Protein AF-A0A839AJI5-F1 (afdb_monomer_lite)

Foldseek 3Di:
DALQVLLVVLQVVCVVVVHGSQVLVCVVVVADDWDADPSGWIWGCPPDVIDIDDSVVSVVSSVVSVVD

Sequence (68 aa):
MNTNQAILTIKANVEADGLTIEEFVTEWCNASEVEVSEEGNIWIANPQRGHWLSEELKAEFVAWCEAL

Radius of gyration: 10.93 Å; chains: 1; bounding box: 27×28×23 Å

Organism: NCBI:txid2758565

Structure (mmCIF, N/CA/C/O backbone):
data_AF-A0A839AJI5-F1
#
_entry.id   AF-A0A839AJI5-F1
#
loop_
_atom_site.group_PDB
_atom_site.id
_atom_site.type_symbol
_atom_site.label_atom_id
_atom_site.label_alt_id
_atom_site.label_comp_id
_atom_site.label_asym_id
_atom_site.label_entity_id
_atom_site.label_seq_id
_atom_site.pdbx_PDB_ins_code
_atom_site.Cartn_x
_atom_site.Cartn_y
_atom_site.Cartn_z
_atom_site.occupancy
_atom_site.B_iso_or_equiv
_atom_site.auth_seq_id
_atom_site.auth_comp_id
_atom_site.auth_asym_id
_atom_site.auth_atom_id
_atom_site.pdbx_PDB_model_num
ATOM 1 N N . MET A 1 1 ? -4.669 17.834 -5.819 1.00 74.94 1 MET A N 1
ATOM 2 C CA . MET A 1 1 ? -4.332 16.742 -4.890 1.00 74.94 1 MET A CA 1
ATOM 3 C C . MET A 1 1 ? -3.363 15.832 -5.618 1.00 74.94 1 MET A C 1
ATOM 5 O O . MET A 1 1 ? -3.634 15.543 -6.777 1.00 74.94 1 MET A O 1
ATOM 9 N N . ASN A 1 2 ? -2.217 15.487 -5.029 1.00 92.44 2 ASN A N 1
ATOM 10 C CA . ASN A 1 2 ? -1.343 14.468 -5.624 1.00 92.44 2 ASN A CA 1
ATOM 11 C C . ASN A 1 2 ? -1.820 13.058 -5.225 1.00 92.44 2 ASN A C 1
ATOM 13 O O . ASN A 1 2 ? -2.660 12.912 -4.337 1.00 92.44 2 ASN A O 1
ATOM 17 N N . THR A 1 3 ? -1.304 12.038 -5.903 1.00 95.00 3 THR A N 1
ATOM 18 C CA . THR A 1 3 ? -1.601 10.612 -5.668 1.00 95.00 3 THR A CA 1
ATOM 19 C C . THR A 1 3 ? -1.447 10.227 -4.196 1.00 95.00 3 THR A C 1
ATOM 21 O O . THR A 1 3 ? -2.350 9.639 -3.616 1.00 95.00 3 THR A O 1
ATOM 24 N N . ASN A 1 4 ? -0.364 10.653 -3.551 1.00 96.00 4 ASN A N 1
ATOM 25 C CA . ASN A 1 4 ? -0.107 10.405 -2.132 1.00 96.00 4 ASN A CA 1
ATOM 26 C C . ASN A 1 4 ? -1.176 11.000 -1.201 1.00 96.00 4 ASN A C 1
ATOM 28 O O . ASN A 1 4 ? -1.655 10.330 -0.293 1.00 96.00 4 ASN A O 1
ATOM 32 N N . GLN A 1 5 ? -1.597 12.244 -1.431 1.00 96.81 5 GLN A N 1
ATOM 33 C CA . GLN A 1 5 ? -2.681 12.870 -0.665 1.00 96.81 5 GLN A CA 1
ATOM 34 C C . GLN A 1 5 ? -4.019 12.147 -0.873 1.00 96.81 5 GLN A C 1
ATOM 36 O O . GLN A 1 5 ? -4.805 12.034 0.068 1.00 96.81 5 GLN A O 1
ATOM 41 N N . ALA A 1 6 ? -4.272 11.647 -2.086 1.00 95.94 6 ALA A N 1
ATOM 42 C CA . ALA A 1 6 ? -5.453 10.842 -2.378 1.00 95.94 6 ALA A CA 1
ATOM 43 C C . ALA A 1 6 ? -5.412 9.508 -1.616 1.00 95.94 6 ALA A C 1
ATOM 45 O O . ALA A 1 6 ? -6.381 9.158 -0.952 1.00 95.94 6 ALA A O 1
ATOM 46 N N . ILE A 1 7 ? -4.262 8.825 -1.613 1.00 96.69 7 ILE A N 1
ATOM 47 C CA . ILE A 1 7 ? -4.020 7.592 -0.846 1.00 96.69 7 ILE A CA 1
ATOM 48 C C . ILE A 1 7 ? -4.255 7.817 0.650 1.00 96.69 7 ILE A C 1
ATOM 50 O O . ILE A 1 7 ? -4.948 7.027 1.282 1.00 96.69 7 ILE A O 1
ATOM 54 N N . LEU A 1 8 ? -3.752 8.913 1.223 1.00 96.62 8 LEU A N 1
ATOM 55 C CA . LEU A 1 8 ? -3.994 9.239 2.634 1.00 96.62 8 LEU A CA 1
ATOM 56 C C . LEU A 1 8 ? -5.469 9.543 2.928 1.00 96.62 8 LEU A C 1
ATOM 58 O O . LEU A 1 8 ? -5.961 9.222 4.007 1.00 96.62 8 LEU A O 1
ATOM 62 N N . THR A 1 9 ? -6.186 10.131 1.970 1.00 95.94 9 THR A N 1
ATOM 63 C CA . THR A 1 9 ? -7.635 10.351 2.090 1.00 95.94 9 THR A CA 1
ATOM 64 C C . THR A 1 9 ? -8.390 9.023 2.069 1.00 95.94 9 THR A C 1
ATOM 66 O O . THR A 1 9 ? -9.250 8.800 2.916 1.00 95.94 9 THR A O 1
ATOM 69 N N . ILE A 1 10 ? -8.030 8.116 1.155 1.00 94.69 10 ILE A N 1
ATOM 70 C CA . ILE A 1 10 ? -8.575 6.753 1.099 1.00 94.69 10 ILE A CA 1
ATOM 71 C C . ILE A 1 10 ? -8.299 6.033 2.419 1.00 94.69 10 ILE A C 1
ATOM 73 O O . ILE A 1 10 ? -9.230 5.488 2.997 1.00 94.69 10 ILE A O 1
ATOM 77 N N . LYS A 1 11 ? -7.066 6.107 2.939 1.00 95.00 11 LYS A N 1
ATOM 78 C CA . LYS A 1 11 ? -6.676 5.517 4.228 1.00 95.00 11 LYS A CA 1
ATOM 79 C C . LYS A 1 11 ? -7.584 5.984 5.362 1.00 95.00 11 LYS A C 1
ATOM 81 O O . LYS A 1 11 ? -8.138 5.158 6.075 1.00 95.00 11 LYS A O 1
ATOM 86 N N . ALA A 1 12 ? -7.785 7.294 5.487 1.00 93.25 12 ALA A N 1
ATOM 87 C CA . ALA A 1 12 ? -8.656 7.852 6.516 1.00 93.25 12 ALA A CA 1
ATOM 88 C C . ALA A 1 12 ? -10.120 7.393 6.370 1.00 93.25 12 ALA A C 1
ATOM 90 O O . ALA A 1 12 ? -10.797 7.178 7.375 1.00 93.25 12 ALA A O 1
ATOM 91 N N . ASN A 1 13 ? -10.608 7.236 5.136 1.00 91.81 13 ASN A N 1
ATOM 92 C CA . ASN A 1 13 ? -11.973 6.781 4.875 1.00 91.81 13 ASN A CA 1
ATOM 93 C C . ASN A 1 13 ? -12.156 5.296 5.216 1.00 91.81 13 ASN A C 1
ATOM 95 O O . ASN A 1 13 ? -13.097 4.959 5.926 1.00 91.81 13 ASN A O 1
ATOM 99 N N . VAL A 1 14 ? -11.249 4.418 4.773 1.00 90.12 14 VAL A N 1
ATOM 100 C CA . VAL A 1 14 ? -11.360 2.975 5.055 1.00 90.12 14 VAL A CA 1
ATOM 101 C C . VAL A 1 14 ? -11.192 2.674 6.545 1.00 90.12 14 VAL A C 1
ATOM 103 O O . VAL A 1 14 ? -11.918 1.838 7.080 1.00 90.12 14 VAL A O 1
ATOM 106 N N . GLU A 1 15 ? -10.325 3.417 7.245 1.00 89.81 15 GLU A N 1
ATOM 107 C CA . GLU A 1 15 ? -10.176 3.309 8.702 1.00 89.81 15 GLU A CA 1
ATOM 108 C C . GLU A 1 15 ? -11.471 3.685 9.439 1.00 89.81 15 GLU A C 1
ATOM 110 O O . GLU A 1 15 ? -11.799 3.075 10.459 1.00 89.81 15 GLU A O 1
ATOM 115 N N . ALA A 1 16 ? -12.240 4.650 8.920 1.00 86.12 16 ALA A N 1
ATOM 116 C CA . ALA A 1 16 ? -13.541 5.011 9.483 1.00 86.12 16 ALA A CA 1
ATOM 117 C C . ALA A 1 16 ? -14.580 3.882 9.341 1.00 86.12 16 ALA A C 1
ATOM 119 O O . ALA A 1 16 ? -15.449 3.745 10.206 1.00 86.12 16 ALA A O 1
ATOM 120 N N . ASP A 1 17 ? -14.446 3.051 8.305 1.00 85.19 17 ASP A N 1
ATOM 121 C CA . ASP A 1 17 ? -15.290 1.880 8.041 1.00 85.19 17 ASP A CA 1
ATOM 122 C C . ASP A 1 17 ? -14.766 0.590 8.710 1.00 85.19 17 ASP A C 1
ATOM 124 O O . ASP A 1 17 ? -15.389 -0.469 8.610 1.00 85.19 17 ASP A O 1
ATOM 128 N N . GLY A 1 18 ? -13.649 0.671 9.445 1.00 88.00 18 GLY A N 1
ATOM 129 C CA . GLY A 1 18 ? -13.047 -0.454 10.166 1.00 88.00 18 GLY A CA 1
ATOM 130 C C . GLY A 1 18 ? -12.201 -1.394 9.301 1.00 88.00 18 GLY A C 1
ATOM 131 O O . GLY A 1 18 ? -11.901 -2.501 9.749 1.00 88.00 18 GLY A O 1
ATOM 132 N N . LEU A 1 19 ? -11.824 -0.961 8.096 1.00 88.44 19 LEU A N 1
ATOM 133 C CA . LEU A 1 19 ? -10.913 -1.654 7.180 1.00 88.44 19 LEU A CA 1
ATOM 134 C C . LEU A 1 19 ? -9.553 -0.944 7.144 1.00 88.44 19 LEU A C 1
ATOM 136 O O . LEU A 1 19 ? -9.436 0.215 7.551 1.00 88.44 19 LEU A O 1
ATOM 140 N N . THR A 1 20 ? -8.513 -1.613 6.648 1.00 93.06 20 THR A N 1
ATOM 141 C CA . THR A 1 20 ? -7.205 -0.974 6.427 1.00 93.06 20 THR A CA 1
ATOM 142 C C . THR A 1 20 ? -6.939 -0.734 4.948 1.00 93.06 20 THR A C 1
ATOM 144 O O . THR A 1 20 ? -7.424 -1.441 4.065 1.00 93.06 20 THR A O 1
ATOM 147 N N . ILE A 1 21 ? -6.129 0.281 4.645 1.00 94.69 21 ILE A N 1
ATOM 148 C CA . ILE A 1 21 ? -5.741 0.544 3.256 1.00 94.69 21 ILE A CA 1
ATOM 149 C C . ILE A 1 21 ? -4.872 -0.587 2.693 1.00 94.69 21 ILE A C 1
ATOM 151 O O . ILE A 1 21 ? -4.925 -0.878 1.500 1.00 94.69 21 ILE A O 1
ATOM 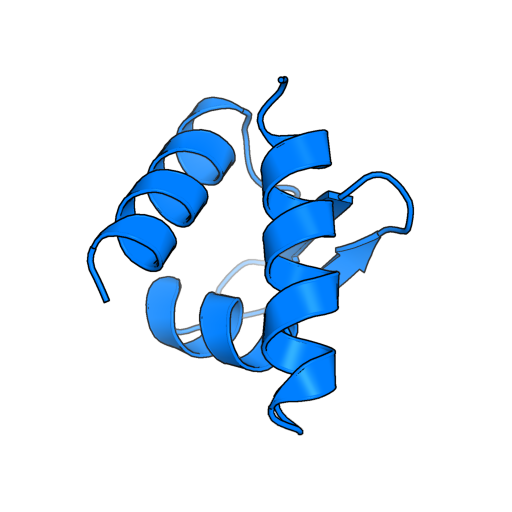155 N N . GLU A 1 22 ? -4.108 -1.268 3.544 1.00 94.50 22 GLU A N 1
ATOM 156 C CA . GLU A 1 22 ? -3.312 -2.432 3.179 1.00 94.50 22 GLU A CA 1
ATOM 157 C C . GLU A 1 22 ? -4.190 -3.587 2.683 1.00 94.50 22 GLU A C 1
ATOM 159 O O . GLU A 1 22 ? -3.765 -4.298 1.773 1.00 94.50 22 GLU A O 1
ATOM 164 N N . GLU A 1 23 ? -5.410 -3.758 3.207 1.00 92.81 23 GLU A N 1
ATOM 165 C CA . GLU A 1 23 ? -6.376 -4.744 2.698 1.00 92.81 23 GLU A CA 1
ATOM 166 C C . GLU A 1 23 ? -6.820 -4.404 1.270 1.00 92.81 23 GLU A C 1
ATOM 168 O O . GLU A 1 23 ? -6.823 -5.276 0.402 1.00 92.81 23 GLU A O 1
ATOM 173 N N . PHE A 1 24 ? -7.091 -3.128 0.993 1.00 94.19 24 PHE A N 1
ATOM 174 C CA . PHE A 1 24 ? -7.461 -2.658 -0.347 1.00 94.19 24 PHE A CA 1
ATOM 175 C C . PHE A 1 24 ? -6.321 -2.852 -1.347 1.00 94.19 24 PHE A C 1
ATOM 177 O O . PHE A 1 24 ? -6.526 -3.345 -2.455 1.00 94.19 24 PHE A O 1
ATOM 184 N N . VAL A 1 25 ? -5.096 -2.490 -0.963 1.00 93.62 25 VAL A N 1
ATOM 185 C CA . VAL A 1 25 ? -3.920 -2.698 -1.819 1.00 93.62 25 VAL A CA 1
ATOM 186 C C . VAL A 1 25 ? -3.643 -4.192 -2.007 1.00 93.62 25 VAL A C 1
ATOM 188 O O . VAL A 1 25 ? -3.285 -4.609 -3.107 1.00 93.62 25 VAL A O 1
ATOM 191 N N . THR A 1 26 ? -3.824 -5.006 -0.963 1.00 93.75 26 THR A N 1
ATOM 192 C CA . THR A 1 26 ? -3.709 -6.472 -1.022 1.00 93.75 26 THR A CA 1
ATOM 193 C C . THR A 1 26 ? -4.678 -7.049 -2.047 1.00 93.75 26 THR A C 1
ATOM 195 O O . THR A 1 26 ? -4.253 -7.837 -2.892 1.00 93.75 26 THR A O 1
ATOM 198 N N . GLU A 1 27 ? -5.941 -6.620 -2.031 1.00 93.31 27 GLU A N 1
ATOM 199 C CA . GLU A 1 27 ? -6.947 -7.025 -3.015 1.00 93.31 27 GLU A CA 1
ATOM 200 C C . GLU A 1 27 ? -6.570 -6.572 -4.430 1.00 93.31 27 GLU A C 1
ATOM 202 O O . GLU A 1 27 ? -6.522 -7.389 -5.352 1.00 93.31 27 GLU A O 1
ATOM 207 N N . TRP A 1 28 ? -6.233 -5.292 -4.596 1.00 94.62 28 TRP A N 1
ATOM 208 C CA . TRP A 1 28 ? -5.932 -4.705 -5.900 1.00 94.62 28 TRP A CA 1
ATOM 209 C C . TRP A 1 28 ? -4.692 -5.322 -6.564 1.00 94.62 28 TRP A C 1
ATOM 211 O O . TRP A 1 28 ? -4.714 -5.663 -7.748 1.00 94.62 28 TRP A O 1
ATOM 221 N N . CYS A 1 29 ? -3.604 -5.498 -5.809 1.00 91.06 29 CYS A N 1
ATOM 222 C CA . CYS A 1 29 ? -2.338 -6.036 -6.316 1.00 91.06 29 CYS A CA 1
ATOM 223 C C . CYS A 1 29 ? -2.204 -7.557 -6.198 1.00 91.06 29 CYS A C 1
ATOM 225 O O . CYS A 1 29 ? -1.188 -8.100 -6.642 1.00 91.06 29 CYS A O 1
ATOM 227 N N . ASN A 1 30 ? -3.173 -8.247 -5.583 1.00 91.38 30 ASN A N 1
ATOM 228 C CA . ASN A 1 30 ? -3.033 -9.646 -5.168 1.00 91.38 30 ASN A CA 1
ATOM 229 C C . ASN A 1 30 ? -1.715 -9.876 -4.395 1.00 91.38 30 ASN A C 1
ATOM 231 O O . ASN A 1 30 ? -0.932 -10.788 -4.685 1.00 91.38 30 ASN A O 1
ATOM 235 N N . ALA A 1 31 ? -1.436 -8.967 -3.461 1.00 91.06 31 ALA A N 1
ATOM 236 C CA . ALA A 1 31 ? -0.237 -8.965 -2.631 1.00 91.06 31 ALA A CA 1
ATOM 237 C C . ALA A 1 31 ? -0.532 -9.598 -1.269 1.00 91.06 31 ALA A C 1
ATOM 239 O O . ALA A 1 31 ? -1.667 -9.589 -0.820 1.00 91.06 31 ALA A O 1
ATOM 240 N N . SER A 1 32 ? 0.477 -10.144 -0.590 1.00 88.56 32 SER A N 1
ATOM 241 C CA . SER A 1 32 ? 0.289 -10.671 0.776 1.00 88.56 32 SER A CA 1
ATOM 242 C C . SER A 1 32 ? 1.014 -9.866 1.850 1.00 88.56 32 SER A C 1
ATOM 244 O O . SER A 1 32 ? 0.876 -10.164 3.031 1.00 88.56 32 SER A O 1
ATOM 246 N N . GLU A 1 33 ? 1.861 -8.922 1.447 1.00 92.88 33 GLU A N 1
ATOM 247 C CA . GLU A 1 33 ? 2.642 -8.084 2.349 1.00 92.88 33 GLU A CA 1
ATOM 248 C C . GLU A 1 33 ? 2.770 -6.698 1.720 1.00 92.88 33 GLU A C 1
ATOM 250 O O . GLU A 1 33 ? 3.409 -6.526 0.673 1.00 92.88 33 GLU A O 1
ATOM 255 N N . VAL A 1 34 ? 2.094 -5.738 2.348 1.00 94.56 34 VAL A N 1
ATOM 256 C CA . VAL A 1 34 ? 1.954 -4.352 1.908 1.00 94.56 34 VAL A CA 1
ATOM 257 C C . VAL A 1 34 ? 2.242 -3.437 3.090 1.00 94.56 34 VAL A C 1
ATOM 259 O O . VAL A 1 34 ? 1.834 -3.728 4.212 1.00 94.56 34 VAL A O 1
ATOM 262 N N . GLU A 1 35 ? 2.902 -2.316 2.822 1.00 95.12 35 GLU A N 1
ATOM 263 C CA . GLU A 1 35 ? 3.076 -1.229 3.781 1.00 95.12 35 GLU A CA 1
ATOM 264 C C . GLU A 1 35 ? 2.685 0.100 3.129 1.00 95.12 35 GLU A C 1
ATOM 266 O O . GLU A 1 35 ? 3.081 0.376 1.991 1.00 95.12 35 GLU A O 1
ATOM 271 N N . VAL A 1 36 ? 1.920 0.929 3.845 1.00 95.31 36 VAL A N 1
ATOM 272 C CA . VAL A 1 36 ? 1.608 2.301 3.427 1.00 95.31 36 VAL A CA 1
ATOM 273 C C . VAL A 1 36 ? 2.250 3.300 4.386 1.00 95.31 36 VAL A C 1
ATOM 275 O O . VAL A 1 36 ? 1.923 3.342 5.573 1.00 95.31 36 VAL A O 1
ATOM 278 N N . SER A 1 37 ? 3.154 4.130 3.863 1.00 95.81 37 SER A N 1
ATOM 279 C CA . SER A 1 37 ? 3.883 5.127 4.654 1.00 95.81 37 SER A CA 1
ATOM 280 C C . SER A 1 37 ? 2.989 6.298 5.086 1.00 95.81 37 SER A C 1
ATOM 282 O O . SER A 1 37 ? 1.916 6.531 4.523 1.00 95.81 37 SER A O 1
ATOM 284 N N . GLU A 1 38 ? 3.446 7.087 6.063 1.00 94.25 38 GLU A N 1
ATOM 285 C CA . GLU A 1 38 ? 2.744 8.297 6.527 1.00 94.25 38 GLU A CA 1
ATOM 286 C C . GLU A 1 38 ? 2.602 9.361 5.426 1.00 94.25 38 GLU A C 1
ATOM 288 O O . GLU A 1 38 ? 1.681 10.175 5.448 1.00 94.25 38 GLU A O 1
ATOM 293 N N . GLU A 1 39 ? 3.483 9.336 4.426 1.00 95.62 39 GLU A N 1
ATOM 294 C CA . GLU A 1 39 ? 3.412 10.194 3.245 1.00 95.62 39 GLU A CA 1
ATOM 295 C C . GLU A 1 39 ? 2.540 9.614 2.126 1.00 95.62 39 GLU A C 1
ATOM 297 O O . GLU A 1 39 ? 2.479 10.218 1.057 1.00 95.62 39 GLU A O 1
ATOM 302 N N . GLY A 1 40 ? 1.898 8.457 2.321 1.00 95.06 40 GLY A N 1
ATOM 303 C CA . GLY A 1 40 ? 1.025 7.819 1.332 1.00 95.06 40 GLY A CA 1
ATOM 304 C C . GLY A 1 40 ? 1.765 7.065 0.225 1.00 95.06 40 GLY A C 1
ATOM 305 O O . GLY A 1 40 ? 1.211 6.875 -0.856 1.00 95.06 40 GLY A O 1
ATOM 306 N N . ASN A 1 41 ? 3.019 6.658 0.449 1.00 96.81 41 ASN A N 1
ATOM 307 C CA . ASN A 1 41 ? 3.707 5.747 -0.469 1.00 96.81 41 ASN A CA 1
ATOM 308 C C . ASN A 1 41 ? 3.331 4.300 -0.157 1.00 96.81 41 ASN A C 1
ATOM 310 O O . ASN A 1 41 ? 3.140 3.952 1.001 1.00 96.81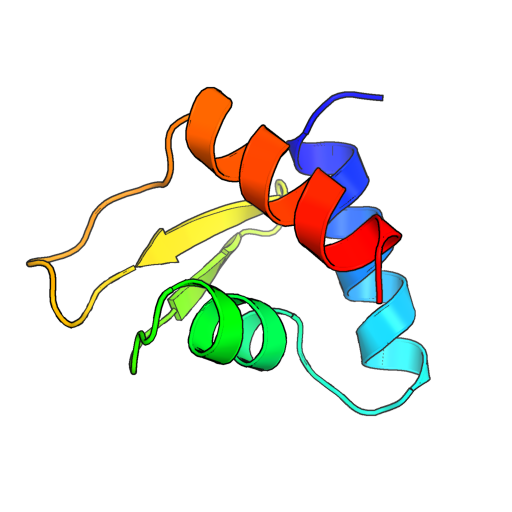 41 ASN A O 1
ATOM 314 N N . ILE A 1 42 ? 3.273 3.460 -1.188 1.00 96.06 42 ILE A N 1
ATOM 315 C CA . ILE A 1 42 ? 2.873 2.056 -1.068 1.00 96.06 42 ILE A CA 1
ATOM 316 C C . ILE A 1 42 ? 4.066 1.170 -1.416 1.00 96.06 42 ILE A C 1
ATOM 318 O O . ILE A 1 42 ? 4.630 1.299 -2.507 1.00 96.06 42 ILE A O 1
ATOM 322 N N . TRP A 1 43 ? 4.435 0.275 -0.506 1.00 95.62 43 TRP A N 1
ATOM 323 C CA . TRP A 1 43 ? 5.441 -0.765 -0.705 1.00 95.62 43 TRP A CA 1
ATOM 324 C C . TRP A 1 43 ? 4.778 -2.134 -0.805 1.00 95.62 43 TRP A C 1
ATOM 326 O O . TRP A 1 43 ? 3.894 -2.453 -0.013 1.00 95.62 43 TRP A O 1
ATOM 336 N N . ILE A 1 44 ? 5.230 -2.961 -1.751 1.00 94.12 44 ILE A N 1
ATOM 337 C CA . ILE A 1 44 ? 4.755 -4.339 -1.925 1.00 94.12 44 ILE A CA 1
ATOM 338 C C . ILE A 1 44 ? 5.931 -5.306 -1.845 1.00 94.12 44 ILE A C 1
ATOM 340 O O . ILE A 1 44 ? 6.827 -5.280 -2.701 1.00 94.12 44 ILE A O 1
ATOM 344 N N . ALA A 1 45 ? 5.889 -6.196 -0.852 1.00 89.31 45 ALA A N 1
ATOM 345 C CA . ALA A 1 45 ? 6.953 -7.148 -0.540 1.00 89.31 45 ALA A CA 1
ATOM 346 C C . ALA A 1 45 ? 6.706 -8.585 -1.020 1.00 89.31 45 ALA A C 1
ATOM 348 O O . ALA A 1 45 ? 7.666 -9.337 -1.082 1.00 89.31 45 ALA A O 1
ATOM 349 N N . ASN A 1 46 ? 5.481 -8.974 -1.389 1.00 86.38 46 ASN A N 1
ATOM 350 C CA . ASN A 1 46 ? 5.169 -10.303 -1.942 1.00 86.38 46 ASN A CA 1
ATOM 351 C C . ASN A 1 46 ? 3.955 -10.181 -2.884 1.00 86.38 46 ASN A C 1
ATOM 353 O O . ASN A 1 46 ? 2.951 -9.620 -2.439 1.00 86.38 46 ASN A O 1
ATOM 357 N N . PRO A 1 47 ? 3.998 -10.637 -4.160 1.00 81.62 47 PRO A N 1
ATOM 358 C CA . PRO A 1 47 ? 4.932 -11.593 -4.793 1.00 81.62 47 PRO A CA 1
ATOM 359 C C . PRO A 1 47 ? 6.292 -11.046 -5.251 1.00 81.62 47 PRO A C 1
ATOM 361 O O . PRO A 1 47 ? 7.137 -11.804 -5.730 1.00 81.62 47 PRO A O 1
ATOM 364 N N . GLN A 1 48 ? 6.511 -9.734 -5.173 1.00 76.12 48 GLN A N 1
ATOM 365 C CA . GLN A 1 48 ? 7.779 -9.130 -5.599 1.00 76.12 48 GLN A CA 1
ATOM 366 C C . GLN A 1 48 ? 8.870 -9.293 -4.529 1.00 76.12 48 GLN A C 1
ATOM 368 O O . GLN A 1 48 ? 8.615 -9.847 -3.480 1.00 76.12 48 GL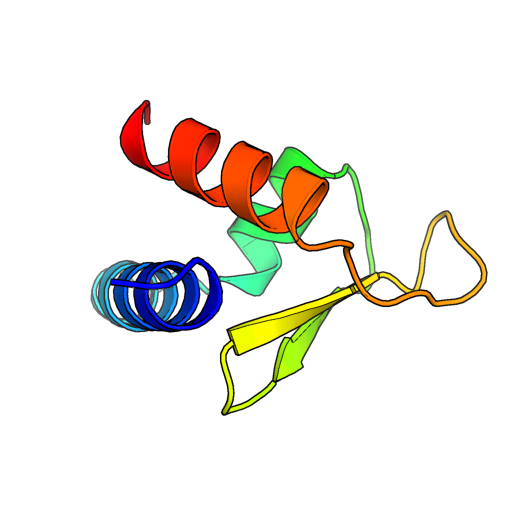N A O 1
ATOM 373 N N . ARG A 1 49 ? 10.109 -8.841 -4.761 1.00 80.62 49 ARG A N 1
ATOM 374 C CA . ARG A 1 49 ? 11.164 -8.837 -3.718 1.00 80.62 49 ARG A CA 1
ATOM 375 C C . ARG A 1 49 ? 11.140 -7.576 -2.834 1.00 80.62 49 ARG A C 1
ATOM 377 O O . ARG A 1 49 ? 12.144 -7.279 -2.191 1.00 80.62 49 ARG A O 1
ATOM 384 N N . GLY A 1 50 ? 10.030 -6.831 -2.833 1.00 89.06 50 GLY A N 1
ATOM 385 C CA . GLY A 1 50 ? 9.948 -5.496 -2.238 1.00 89.06 50 GLY A CA 1
ATOM 386 C C . GLY A 1 50 ? 10.204 -4.374 -3.244 1.00 89.06 50 GLY A C 1
ATOM 387 O O . GLY A 1 50 ? 11.313 -4.254 -3.764 1.00 89.06 50 GLY A O 1
ATOM 388 N N . HIS A 1 51 ? 9.189 -3.553 -3.520 1.00 93.25 51 HIS A N 1
ATOM 389 C CA . HIS A 1 51 ? 9.317 -2.331 -4.322 1.00 93.25 51 HIS A CA 1
ATOM 390 C C . HIS A 1 51 ? 8.259 -1.289 -3.938 1.00 93.25 51 HIS A C 1
ATOM 392 O O . HIS A 1 51 ? 7.157 -1.643 -3.519 1.00 93.25 51 HIS A O 1
ATOM 398 N N . TRP A 1 52 ? 8.598 -0.007 -4.104 1.00 95.38 52 TRP A N 1
ATOM 399 C CA . TRP A 1 52 ? 7.641 1.094 -3.994 1.00 95.38 52 TRP A CA 1
ATOM 400 C C . TRP A 1 52 ? 6.861 1.215 -5.300 1.00 95.38 52 TRP A C 1
ATOM 402 O O . TRP A 1 52 ? 7.451 1.126 -6.382 1.00 95.38 52 TRP A O 1
ATOM 412 N N . LEU A 1 53 ? 5.558 1.462 -5.207 1.00 95.38 53 LEU A N 1
ATOM 413 C CA . LEU A 1 53 ? 4.747 1.758 -6.379 1.00 95.38 53 LEU A CA 1
ATOM 414 C C . LEU A 1 53 ? 5.202 3.060 -7.044 1.00 95.38 53 LEU A C 1
ATOM 416 O O . LEU A 1 53 ? 5.490 4.062 -6.382 1.00 95.38 53 LEU A O 1
ATOM 420 N N . SER A 1 54 ? 5.236 3.043 -8.376 1.00 95.56 54 SER A N 1
ATOM 421 C CA . SER A 1 54 ? 5.458 4.244 -9.178 1.00 95.56 54 SER A CA 1
ATOM 422 C C . SER A 1 54 ? 4.281 5.215 -9.043 1.00 95.56 54 SER A C 1
ATOM 424 O O . SER A 1 54 ? 3.193 4.846 -8.602 1.00 95.56 54 SER A O 1
ATOM 426 N N . GLU A 1 55 ? 4.473 6.469 -9.458 1.00 95.88 55 GLU A N 1
ATOM 427 C CA . GLU A 1 55 ? 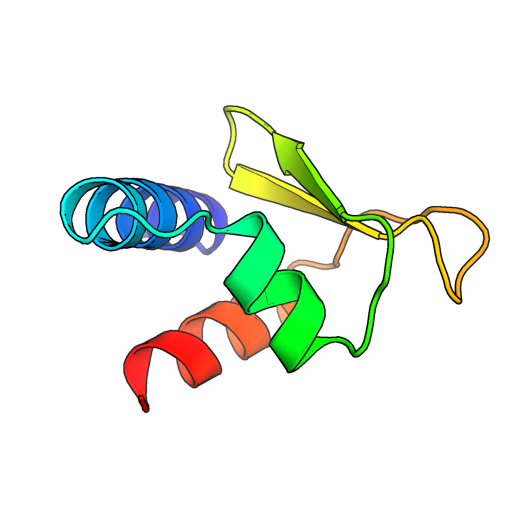3.372 7.441 -9.520 1.00 95.88 55 GLU A CA 1
ATOM 428 C C . GLU A 1 55 ? 2.211 6.967 -10.402 1.00 95.88 55 GLU A C 1
ATOM 430 O O . GLU A 1 55 ? 1.054 7.180 -10.054 1.00 95.88 55 GLU A O 1
ATOM 435 N N . GLU A 1 56 ? 2.516 6.284 -11.507 1.00 96.25 56 GLU A N 1
ATOM 436 C CA . GLU A 1 56 ? 1.516 5.725 -12.423 1.00 96.25 56 GLU A CA 1
ATOM 437 C C . GLU A 1 56 ? 0.666 4.657 -11.725 1.00 96.25 56 GLU A C 1
ATOM 439 O O . GLU A 1 56 ? -0.557 4.760 -11.710 1.00 96.25 56 GLU A O 1
ATOM 444 N N . LEU A 1 57 ? 1.302 3.699 -11.042 1.00 95.69 57 LEU A N 1
ATOM 445 C CA . LEU A 1 57 ? 0.593 2.646 -10.308 1.00 95.69 57 LEU A CA 1
ATOM 446 C C . LEU A 1 57 ? -0.197 3.199 -9.117 1.00 95.69 57 LEU A C 1
ATOM 448 O O . LEU A 1 57 ? -1.296 2.731 -8.833 1.00 95.69 57 LEU A O 1
ATOM 452 N N . LYS A 1 58 ? 0.318 4.232 -8.439 1.00 96.88 58 LYS A N 1
ATOM 453 C CA . LYS A 1 58 ? -0.438 4.934 -7.392 1.00 96.88 58 LYS A CA 1
ATOM 454 C C . LYS A 1 58 ? -1.683 5.619 -7.956 1.00 96.88 58 LYS A C 1
ATOM 456 O O . LYS A 1 58 ? -2.727 5.590 -7.312 1.00 96.88 58 LYS A O 1
ATOM 461 N N . ALA A 1 59 ? -1.594 6.219 -9.142 1.00 97.06 59 ALA A N 1
ATOM 462 C CA . ALA A 1 59 ? -2.750 6.815 -9.804 1.00 97.06 59 ALA A CA 1
ATOM 463 C C . ALA A 1 59 ? -3.788 5.757 -10.218 1.00 97.06 59 ALA A C 1
ATOM 465 O O . ALA A 1 59 ? -4.983 5.981 -10.033 1.00 97.06 59 ALA A O 1
ATOM 466 N N . GLU A 1 60 ? -3.346 4.599 -10.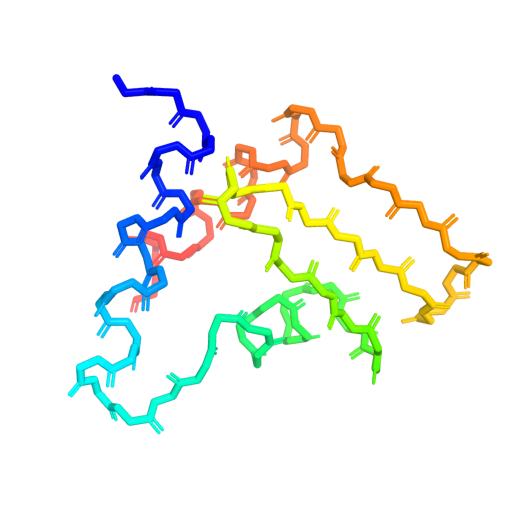717 1.00 97.31 60 GLU A N 1
ATOM 467 C CA . GLU A 1 60 ? -4.231 3.471 -11.042 1.00 97.31 60 GLU A CA 1
ATOM 468 C C . GLU A 1 60 ? -4.954 2.925 -9.805 1.00 97.31 60 GLU A C 1
ATOM 470 O O . GLU A 1 60 ? -6.163 2.704 -9.857 1.00 97.31 60 GLU A O 1
ATOM 475 N N . PHE A 1 61 ? -4.245 2.771 -8.683 1.00 96.38 61 PHE A N 1
ATOM 476 C CA . PHE A 1 61 ? -4.846 2.352 -7.416 1.00 96.38 61 PHE A CA 1
ATOM 477 C C . PHE A 1 61 ? -5.922 3.334 -6.936 1.00 96.38 61 PHE A C 1
ATOM 479 O O . PHE A 1 61 ? -7.022 2.920 -6.579 1.00 96.38 61 PHE A O 1
ATOM 486 N N . VAL A 1 62 ? -5.635 4.641 -6.968 1.00 96.50 62 VAL A N 1
ATOM 487 C CA . VAL A 1 62 ? -6.610 5.676 -6.584 1.00 96.50 62 VAL A CA 1
ATOM 488 C C . VAL A 1 62 ? -7.862 5.593 -7.459 1.00 96.50 62 VAL A C 1
ATOM 490 O O . VAL A 1 62 ? -8.969 5.574 -6.929 1.00 96.50 62 VAL A O 1
ATOM 493 N N . ALA A 1 63 ? -7.698 5.480 -8.779 1.00 96.25 63 ALA A N 1
ATOM 494 C CA . ALA A 1 63 ? -8.825 5.371 -9.704 1.00 96.25 63 ALA A CA 1
ATOM 495 C C . ALA A 1 63 ? -9.652 4.092 -9.485 1.00 96.25 63 ALA A C 1
ATOM 497 O O . ALA A 1 63 ? -10.870 4.116 -9.646 1.00 96.25 63 ALA A O 1
ATOM 498 N N . TRP A 1 64 ? -9.005 2.983 -9.113 1.00 95.81 64 TRP A N 1
ATOM 499 C CA . TRP A 1 64 ? -9.694 1.748 -8.745 1.00 95.81 64 TRP A CA 1
ATOM 500 C C . TRP A 1 64 ? -10.537 1.930 -7.476 1.00 95.81 64 TRP A C 1
ATOM 502 O O . TRP A 1 64 ? -11.719 1.600 -7.501 1.00 95.81 64 TRP A O 1
ATOM 512 N N . CYS A 1 65 ? -9.981 2.529 -6.415 1.00 93.50 65 CYS A N 1
ATOM 513 C CA . CYS A 1 65 ? -10.711 2.809 -5.172 1.00 93.50 65 CYS A CA 1
ATOM 514 C C . CYS A 1 65 ? -11.916 3.737 -5.380 1.00 93.50 65 CYS A C 1
ATOM 516 O O . CYS A 1 65 ? -12.949 3.548 -4.749 1.00 93.50 65 CYS A O 1
ATOM 518 N N . GLU A 1 66 ? -11.798 4.740 -6.253 1.00 91.75 66 GLU A N 1
ATOM 519 C CA . GLU A 1 66 ? -12.893 5.672 -6.569 1.00 91.75 66 GLU A CA 1
ATOM 520 C C . GLU A 1 66 ? -14.029 5.029 -7.387 1.00 91.75 66 GLU A C 1
ATOM 522 O O . GLU A 1 66 ? -15.105 5.618 -7.507 1.00 91.75 66 GLU A O 1
ATOM 527 N N . ALA A 1 67 ? -13.796 3.851 -7.970 1.00 91.62 67 ALA A N 1
ATOM 528 C CA . AL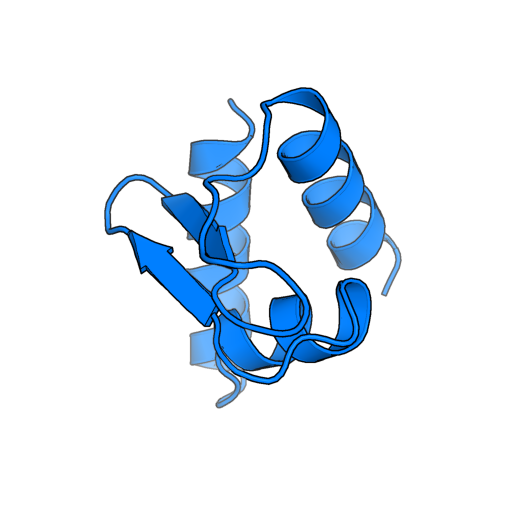A A 1 67 ? -14.770 3.121 -8.778 1.00 91.62 67 ALA A CA 1
ATOM 529 C C . ALA A 1 67 ? -15.531 2.021 -8.009 1.00 91.62 67 ALA A C 1
ATOM 531 O O . ALA A 1 67 ? -16.431 1.414 -8.599 1.00 91.62 67 ALA A O 1
ATOM 532 N N . LEU A 1 68 ? -15.161 1.752 -6.749 1.00 84.19 68 LEU A N 1
ATOM 533 C CA . LEU A 1 68 ? -15.837 0.814 -5.836 1.00 84.19 68 LEU A CA 1
ATOM 534 C C . LEU A 1 68 ? -17.132 1.413 -5.265 1.00 84.19 68 LEU A C 1
ATOM 536 O O . LEU A 1 68 ? -18.118 0.646 -5.162 1.00 84.19 68 LEU A O 1
#

Secondary structure (DSSP, 8-state):
--HHHHHHHHHHHHHHTT--HHHHHHHHHT-SEEEE-TTS-EEEEESSSSEEPPHHHHHHHHHHHTT-

pLDDT: mean 92.62, std 4.75, range [74.94, 97.31]